Protein AF-A0A968XAN5-F1 (afdb_monomer_lite)

Secondary structure (DSSP, 8-state):
-PPPHHHHIIIIITTS-HHHHHHHHHHHHHHHHHHGGGGS---SSPPHHHHHHHHHHHHHHHHHHS-------

Sequence (73 aa):
MPTTIDEIYTQVIRALPPGERLQLATLILSNLAPQNLAVVDESSTWTEEDISDLSKFSLQYAATIYPDDEELI

pLDDT: mean 80.46, std 12.94, range [43.12, 96.5]

Radius of gyration: 27.24 Å; chains: 1; bounding box: 49×23×79 Å

Foldseek 3Di:
DPDDPVNCCVVPLVPDDPVVNVVVVVVVCVVVVVVCVVVDPPDPDDDPVNVVVVVVVVVVVVCVVCVPPPPDD

Structure (mmCIF, N/CA/C/O backbone):
data_AF-A0A968XAN5-F1
#
_entry.id   AF-A0A968XAN5-F1
#
loop_
_atom_site.group_PDB
_atom_site.id
_atom_site.type_symbol
_atom_site.label_atom_id
_atom_site.label_alt_id
_atom_site.label_comp_id
_atom_site.label_asym_id
_atom_site.label_entity_id
_atom_site.label_seq_id
_atom_site.pdbx_PDB_ins_code
_atom_site.Cartn_x
_atom_site.Cartn_y
_atom_site.Cartn_z
_atom_site.occupancy
_atom_site.B_iso_or_equiv
_atom_site.auth_seq_id
_atom_site.auth_comp_id
_atom_site.auth_asym_id
_atom_site.auth_atom_id
_atom_site.pdbx_PDB_model_num
ATOM 1 N N . MET A 1 1 ? 8.963 -8.316 29.279 1.00 56.72 1 MET A N 1
ATOM 2 C CA . MET A 1 1 ? 8.527 -9.146 28.140 1.00 56.72 1 MET A CA 1
ATOM 3 C C . MET A 1 1 ? 7.776 -8.237 27.189 1.00 56.72 1 MET A C 1
ATOM 5 O O . MET A 1 1 ? 6.929 -7.506 27.691 1.00 56.72 1 MET A O 1
ATOM 9 N N . PRO A 1 2 ? 8.112 -8.188 25.892 1.00 56.47 2 PRO A N 1
ATOM 10 C CA . PRO A 1 2 ? 7.295 -7.450 24.939 1.00 56.47 2 PRO A CA 1
ATOM 11 C C . PRO A 1 2 ? 5.922 -8.125 24.894 1.00 56.47 2 PRO A C 1
ATOM 13 O O . PRO A 1 2 ? 5.845 -9.334 24.689 1.00 56.47 2 PRO A O 1
ATOM 16 N N . THR A 1 3 ? 4.860 -7.369 25.153 1.00 63.75 3 THR A N 1
ATOM 17 C CA . THR A 1 3 ? 3.486 -7.829 24.941 1.00 63.75 3 THR A CA 1
ATOM 18 C C . THR A 1 3 ? 3.356 -8.197 23.469 1.00 63.75 3 THR A C 1
ATOM 20 O O . THR A 1 3 ? 3.663 -7.381 22.594 1.00 63.75 3 THR A O 1
ATOM 23 N N . THR A 1 4 ? 2.976 -9.436 23.177 1.00 82.38 4 THR A N 1
ATOM 24 C CA . THR A 1 4 ? 2.792 -9.876 21.793 1.00 82.38 4 THR A CA 1
ATOM 25 C C . THR A 1 4 ? 1.624 -9.112 21.171 1.00 82.38 4 THR A C 1
ATOM 27 O O . THR A 1 4 ? 0.660 -8.755 21.849 1.00 82.38 4 THR A O 1
ATOM 30 N N . ILE A 1 5 ? 1.695 -8.834 19.865 1.00 80.00 5 ILE A N 1
ATOM 31 C CA . ILE A 1 5 ? 0.636 -8.097 19.149 1.00 80.00 5 ILE A CA 1
ATOM 32 C C . ILE A 1 5 ? -0.735 -8.773 19.335 1.00 80.00 5 ILE A C 1
ATOM 34 O O . ILE A 1 5 ? -1.745 -8.083 19.475 1.00 80.00 5 ILE A O 1
ATOM 38 N N . ASP A 1 6 ? -0.761 -10.103 19.446 1.00 78.81 6 ASP A N 1
ATOM 39 C CA . ASP A 1 6 ? -1.970 -10.881 19.733 1.00 78.81 6 ASP A CA 1
ATOM 40 C C . ASP A 1 6 ? -2.583 -10.583 21.110 1.00 78.81 6 ASP A C 1
ATOM 42 O O . ASP A 1 6 ? -3.810 -10.525 21.242 1.00 78.81 6 ASP A O 1
ATOM 46 N N . GLU A 1 7 ? -1.764 -10.348 22.139 1.00 82.44 7 GLU A N 1
ATOM 47 C CA . GLU A 1 7 ? -2.252 -9.966 23.470 1.00 82.44 7 GLU A CA 1
ATOM 48 C C . GLU A 1 7 ? -2.871 -8.568 23.441 1.00 82.44 7 GLU A C 1
ATOM 50 O O . GLU A 1 7 ? -3.964 -8.368 23.974 1.00 82.44 7 GLU A O 1
ATOM 55 N N . ILE A 1 8 ? -2.233 -7.620 22.747 1.00 82.19 8 ILE A N 1
ATOM 56 C CA . ILE A 1 8 ? -2.750 -6.254 22.576 1.00 82.19 8 ILE A CA 1
ATOM 57 C C . ILE A 1 8 ? -4.069 -6.279 21.796 1.00 82.19 8 ILE A C 1
ATOM 59 O O . ILE A 1 8 ? -5.045 -5.635 22.190 1.00 82.19 8 ILE A O 1
ATOM 63 N N . TYR A 1 9 ? -4.135 -7.057 20.715 1.00 81.94 9 TYR A N 1
ATOM 64 C CA . TYR A 1 9 ? -5.358 -7.207 19.937 1.00 81.94 9 TYR A CA 1
ATOM 65 C C . TYR A 1 9 ? -6.496 -7.778 20.789 1.00 81.94 9 TYR A C 1
ATOM 67 O O . TYR A 1 9 ? -7.614 -7.262 20.775 1.00 81.94 9 TYR A O 1
ATOM 75 N N . THR A 1 10 ? -6.210 -8.821 21.567 1.00 81.88 10 THR A N 1
ATOM 76 C CA . THR A 1 10 ? -7.235 -9.549 22.319 1.00 81.88 10 THR A CA 1
ATOM 77 C C . THR A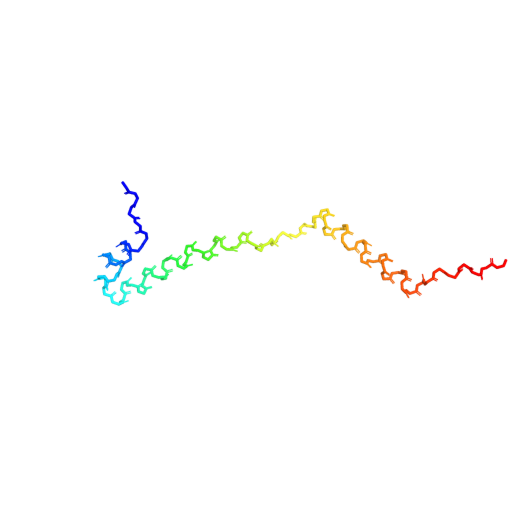 1 10 ? -7.712 -8.785 23.552 1.00 81.88 10 THR A C 1
ATOM 79 O O . THR A 1 10 ? -8.913 -8.766 23.815 1.00 81.88 10 THR A O 1
ATOM 82 N N . GLN A 1 11 ? -6.805 -8.152 24.299 1.00 82.31 11 GLN A N 1
ATOM 83 C CA . GLN A 1 11 ? -7.149 -7.458 25.544 1.00 82.31 11 GLN A CA 1
ATOM 84 C C . GLN A 1 11 ? -7.612 -6.020 25.323 1.00 82.31 11 GLN A C 1
ATOM 86 O O . GLN A 1 11 ? -8.498 -5.558 26.036 1.00 82.31 11 GLN A O 1
ATOM 91 N N . VAL A 1 12 ? -7.030 -5.316 24.350 1.00 80.19 12 VAL A N 1
ATOM 92 C CA . VAL A 1 12 ? -7.293 -3.888 24.147 1.00 80.19 12 VAL A CA 1
ATOM 93 C C . VAL A 1 12 ? -8.229 -3.691 22.966 1.00 80.19 12 VAL A C 1
ATOM 95 O O . VAL A 1 12 ? -9.319 -3.161 23.138 1.00 80.19 12 VAL A O 1
ATOM 98 N N . ILE A 1 13 ? -7.864 -4.166 21.774 1.00 81.75 13 ILE A N 1
ATOM 99 C CA . ILE A 1 13 ? -8.598 -3.821 20.544 1.00 81.75 13 ILE A CA 1
ATOM 100 C C . ILE A 1 13 ? -9.958 -4.522 20.475 1.00 81.75 13 ILE A C 1
ATOM 102 O O . ILE A 1 13 ? -10.960 -3.905 20.120 1.00 81.75 13 ILE A O 1
ATOM 106 N N . ARG A 1 14 ? -10.031 -5.807 20.832 1.00 84.50 14 ARG A N 1
ATOM 107 C CA . ARG A 1 14 ? -11.274 -6.590 20.776 1.00 84.50 14 ARG A CA 1
ATOM 108 C C . ARG A 1 14 ? -12.310 -6.137 21.809 1.00 84.50 14 ARG A C 1
ATOM 110 O O . ARG A 1 14 ? -13.504 -6.302 21.562 1.00 84.50 14 ARG A O 1
ATOM 117 N N . ALA A 1 15 ? -11.859 -5.569 22.927 1.00 86.75 15 ALA A N 1
ATOM 118 C CA . ALA A 1 15 ? -12.719 -5.035 23.979 1.00 86.75 15 ALA A CA 1
ATOM 119 C C . ALA A 1 15 ? -13.391 -3.704 23.590 1.00 86.75 15 ALA A C 1
ATOM 121 O O . ALA A 1 15 ? -14.401 -3.336 24.189 1.00 86.75 15 ALA A O 1
ATOM 122 N N . LEU A 1 16 ? -12.873 -3.001 22.574 1.00 85.88 16 LEU A N 1
ATOM 123 C CA . LEU A 1 16 ? -13.431 -1.728 22.122 1.00 85.88 16 LEU A CA 1
ATOM 124 C C . LEU A 1 16 ? -14.782 -1.908 21.399 1.00 85.88 16 LEU A C 1
ATOM 126 O O . LEU A 1 16 ? -15.008 -2.903 20.683 1.00 85.88 16 LEU A O 1
ATOM 130 N N . PRO A 1 17 ? 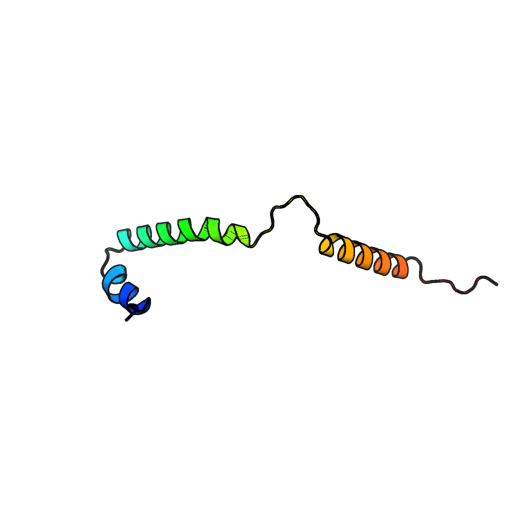-15.681 -0.913 21.492 1.00 90.62 17 PRO A N 1
ATOM 131 C CA . PRO A 1 17 ? -16.875 -0.841 20.662 1.00 90.62 17 PRO A CA 1
ATOM 132 C C . PRO A 1 17 ? -16.538 -0.951 19.164 1.00 90.62 17 PRO A C 1
ATOM 134 O O . PRO A 1 17 ? -15.464 -0.525 18.733 1.00 90.62 17 PRO A O 1
ATOM 137 N N . PRO A 1 18 ? -17.445 -1.489 18.327 1.00 85.06 18 PRO A N 1
ATOM 138 C CA . PRO A 1 18 ? -17.201 -1.633 16.890 1.00 85.06 18 PRO A CA 1
ATOM 139 C C . PRO A 1 18 ? -16.796 -0.325 16.191 1.00 85.06 18 PRO A C 1
ATOM 141 O O . PRO A 1 18 ? -15.939 -0.349 15.312 1.00 85.06 18 PRO A O 1
ATOM 144 N N . GLY A 1 19 ? -17.370 0.811 16.605 1.00 86.81 19 GLY A N 1
ATOM 145 C CA . GLY A 1 19 ? -17.034 2.12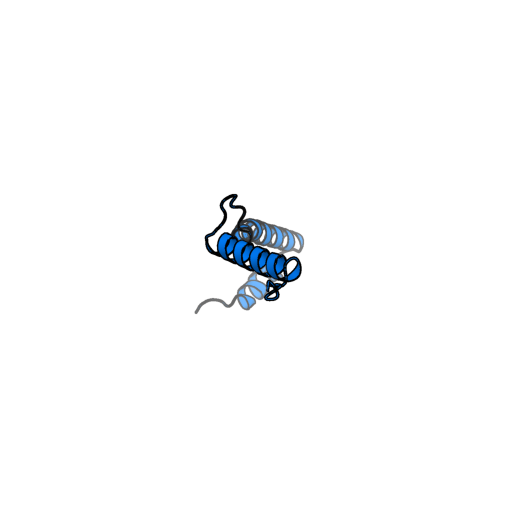9 16.056 1.00 86.81 19 GLY A CA 1
ATOM 146 C C . GLY A 1 19 ? -15.598 2.558 16.361 1.00 86.81 19 GLY A C 1
ATOM 147 O O . GLY A 1 19 ? -14.889 3.009 15.466 1.00 86.81 19 GLY A O 1
ATOM 148 N N . GLU A 1 20 ? -15.134 2.335 17.590 1.00 87.38 20 GLU A N 1
ATO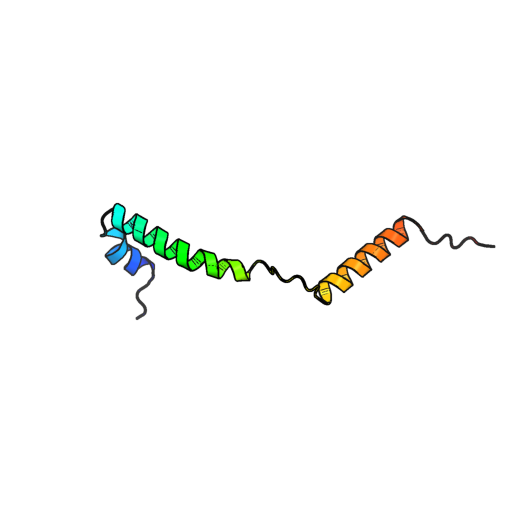M 149 C CA . GLU A 1 20 ? -13.762 2.656 18.003 1.00 87.38 20 GLU A CA 1
ATOM 150 C C . GLU A 1 20 ? -12.739 1.727 17.341 1.00 87.38 20 GLU A C 1
ATOM 152 O O . GLU A 1 20 ? -11.664 2.173 16.945 1.00 87.38 20 GLU A O 1
ATOM 157 N N . ARG A 1 21 ? -13.091 0.454 17.113 1.00 88.38 21 ARG A N 1
ATOM 158 C CA . ARG A 1 21 ? -12.264 -0.471 16.318 1.00 88.38 21 ARG A CA 1
ATOM 159 C C . ARG A 1 21 ? -12.098 -0.009 14.877 1.00 88.38 21 ARG A C 1
ATOM 161 O O . ARG A 1 21 ? -10.993 -0.062 14.347 1.00 88.38 21 ARG A O 1
ATOM 168 N N . LEU A 1 22 ? -13.182 0.446 14.252 1.00 86.69 22 LEU A N 1
ATOM 169 C CA . LEU A 1 22 ? -13.148 1.021 12.908 1.00 86.69 22 LEU A CA 1
ATOM 170 C C . LEU A 1 22 ? -12.296 2.290 12.871 1.00 86.69 22 LEU A C 1
ATOM 172 O O . LEU A 1 22 ? -11.464 2.438 11.984 1.00 86.69 22 LEU A O 1
ATOM 176 N N . GLN A 1 23 ? -12.441 3.169 13.860 1.00 88.94 23 GLN A N 1
ATOM 177 C CA . GLN A 1 23 ? -11.647 4.392 13.955 1.00 88.94 23 GLN A CA 1
ATOM 178 C C . GLN A 1 23 ? -10.152 4.099 14.152 1.00 88.94 23 GLN A C 1
ATOM 180 O O . GLN A 1 23 ? -9.312 4.732 13.513 1.00 88.94 23 GLN A O 1
ATOM 185 N N . LEU A 1 24 ? -9.817 3.102 14.977 1.00 88.81 24 LEU A N 1
ATOM 186 C CA . LEU A 1 24 ? -8.446 2.633 15.166 1.00 88.81 24 LEU A CA 1
ATOM 187 C C . LEU A 1 24 ? -7.877 2.022 13.879 1.00 88.81 24 LEU A C 1
ATOM 189 O O . LEU A 1 24 ? -6.747 2.331 13.510 1.00 88.81 24 LEU A O 1
ATOM 193 N N . ALA A 1 25 ? -8.658 1.204 13.168 1.00 87.50 25 ALA A N 1
ATOM 194 C CA . ALA A 1 25 ? -8.259 0.657 11.874 1.00 87.50 25 ALA A CA 1
ATOM 195 C C . ALA A 1 25 ? -7.983 1.776 10.859 1.00 87.50 25 ALA A C 1
ATOM 197 O O . ALA A 1 25 ? -6.958 1.745 10.183 1.00 87.50 25 ALA A O 1
ATOM 198 N N . THR A 1 26 ? -8.834 2.804 10.812 1.00 89.31 26 THR A N 1
ATOM 199 C CA . THR A 1 26 ? -8.614 3.992 9.978 1.00 89.31 26 THR A CA 1
ATOM 200 C C . THR A 1 26 ? -7.321 4.709 10.355 1.00 89.31 26 THR A C 1
ATOM 202 O O . THR A 1 26 ? -6.542 5.037 9.466 1.00 89.31 26 THR A O 1
ATOM 205 N N . LEU A 1 27 ? -7.039 4.917 11.644 1.00 90.06 27 LEU A N 1
ATOM 206 C CA . LEU A 1 27 ? -5.792 5.537 12.112 1.00 90.06 27 LEU A CA 1
ATOM 207 C C . LEU A 1 27 ? -4.548 4.735 11.710 1.00 90.06 27 LEU A C 1
ATOM 209 O O . LEU A 1 27 ? -3.584 5.315 11.212 1.00 90.06 27 LEU A O 1
ATOM 213 N N . ILE A 1 28 ? -4.581 3.411 11.885 1.00 87.88 28 ILE A N 1
ATOM 214 C CA . ILE A 1 28 ? -3.483 2.517 11.494 1.00 87.88 28 ILE A CA 1
ATOM 215 C C . ILE A 1 28 ? -3.261 2.588 9.980 1.00 87.88 28 ILE A C 1
ATOM 217 O O . ILE A 1 28 ? -2.143 2.832 9.532 1.00 87.88 28 ILE A O 1
ATOM 221 N N . LEU A 1 29 ? -4.326 2.439 9.188 1.00 85.25 29 LEU A N 1
ATOM 222 C CA . LEU A 1 29 ? -4.253 2.488 7.726 1.00 85.25 29 LEU A CA 1
ATOM 223 C C . LEU A 1 29 ? -3.776 3.853 7.217 1.00 85.25 29 LEU A C 1
ATOM 225 O O . LEU A 1 29 ? -2.958 3.909 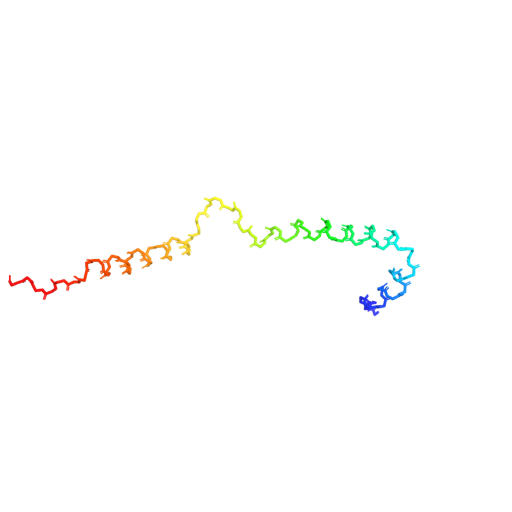6.304 1.00 85.25 29 LEU A O 1
ATOM 229 N N . SER A 1 30 ? -4.218 4.945 7.844 1.00 85.38 30 SER A N 1
ATOM 230 C CA . SER A 1 30 ? -3.796 6.309 7.493 1.00 85.38 30 SER A CA 1
ATOM 231 C C . SER A 1 30 ? -2.315 6.551 7.774 1.00 85.38 30 SER A C 1
ATOM 233 O O . SER A 1 30 ? -1.692 7.354 7.091 1.00 85.38 30 SER A O 1
ATOM 235 N N . ASN A 1 31 ? -1.747 5.876 8.775 1.00 81.94 31 ASN A N 1
ATOM 236 C CA . ASN A 1 31 ? -0.331 5.994 9.122 1.00 81.94 31 ASN A CA 1
ATOM 237 C C . ASN A 1 31 ? 0.557 5.092 8.244 1.00 81.94 31 ASN A C 1
ATOM 239 O O . ASN A 1 31 ? 1.679 5.460 7.908 1.00 81.94 31 ASN A O 1
ATOM 243 N N . LEU A 1 32 ? 0.039 3.940 7.809 1.00 80.12 32 LEU A N 1
ATOM 244 C CA . LEU A 1 32 ? 0.741 3.027 6.900 1.00 80.12 32 LEU A CA 1
ATOM 245 C C . LEU A 1 32 ? 0.719 3.491 5.438 1.00 80.12 32 LEU A C 1
ATOM 247 O O . LEU A 1 32 ? 1.673 3.234 4.707 1.00 80.12 32 LEU A O 1
ATOM 251 N N . ALA A 1 33 ? -0.342 4.173 5.001 1.00 72.75 33 ALA A N 1
ATOM 252 C CA . ALA A 1 33 ? -0.462 4.693 3.639 1.00 72.75 33 ALA A CA 1
ATOM 253 C C . ALA A 1 33 ? 0.739 5.565 3.200 1.00 72.75 33 ALA A C 1
ATOM 255 O O . ALA A 1 33 ? 1.312 5.265 2.156 1.00 72.75 33 ALA A O 1
ATOM 256 N N . PRO A 1 34 ? 1.201 6.565 3.980 1.00 68.50 34 PRO A N 1
ATOM 257 C CA . PRO A 1 34 ? 2.377 7.352 3.611 1.00 68.50 34 PRO A CA 1
ATOM 258 C C . PRO A 1 34 ? 3.697 6.577 3.726 1.00 68.50 34 PRO A C 1
ATOM 260 O O . PRO A 1 34 ? 4.661 6.932 3.059 1.00 68.50 34 PRO A O 1
ATOM 263 N N . GLN A 1 35 ? 3.763 5.509 4.528 1.00 64.00 35 GLN A N 1
ATOM 264 C CA . GLN A 1 35 ? 4.968 4.673 4.641 1.00 64.00 35 GLN A CA 1
ATOM 265 C C . GLN A 1 35 ? 5.147 3.743 3.431 1.00 64.00 35 GLN A C 1
ATOM 267 O O . GLN A 1 35 ? 6.274 3.454 3.042 1.00 64.00 35 GLN A O 1
ATOM 272 N N . ASN A 1 36 ? 4.049 3.319 2.797 1.00 59.28 36 ASN A N 1
ATOM 273 C CA . ASN A 1 36 ? 4.086 2.544 1.552 1.00 59.28 36 ASN A CA 1
ATOM 274 C C . ASN A 1 36 ? 4.432 3.380 0.308 1.00 59.28 36 ASN A C 1
ATOM 276 O O . ASN A 1 36 ? 4.752 2.798 -0.725 1.00 59.28 36 ASN A O 1
ATOM 280 N N . LEU A 1 37 ? 4.423 4.717 0.392 1.00 56.28 37 LEU A N 1
ATOM 281 C CA . LEU A 1 37 ? 4.888 5.578 -0.705 1.00 56.28 37 LEU A CA 1
ATOM 282 C C . LEU A 1 37 ? 6.396 5.438 -0.956 1.00 56.28 37 LEU A C 1
ATOM 284 O O . LEU A 1 37 ? 6.848 5.713 -2.054 1.00 56.28 37 LEU A O 1
ATOM 288 N N . ALA A 1 38 ? 7.171 4.946 0.016 1.00 58.34 38 ALA A N 1
ATOM 289 C CA . ALA A 1 38 ? 8.602 4.702 -0.166 1.00 58.34 38 ALA A CA 1
ATOM 290 C C . ALA A 1 38 ? 8.921 3.530 -1.119 1.00 58.34 38 ALA A C 1
ATOM 292 O O . ALA A 1 38 ? 10.074 3.366 -1.502 1.00 58.34 38 ALA A O 1
ATOM 293 N N . VAL A 1 39 ? 7.933 2.692 -1.471 1.00 63.91 39 VAL A N 1
ATOM 294 C CA . VAL A 1 39 ? 8.123 1.563 -2.404 1.00 63.91 39 VAL A CA 1
ATOM 295 C C . VAL A 1 39 ? 8.046 2.017 -3.862 1.00 63.91 39 VAL A C 1
ATOM 297 O O . VAL A 1 39 ? 8.640 1.384 -4.731 1.00 63.91 39 VAL A O 1
ATOM 300 N N . VAL A 1 40 ? 7.318 3.100 -4.140 1.00 68.81 40 VAL A N 1
ATOM 301 C CA . VAL A 1 40 ? 7.213 3.669 -5.483 1.00 68.81 40 VAL A CA 1
ATOM 302 C C . VAL A 1 40 ? 8.193 4.827 -5.562 1.00 68.81 40 VAL A C 1
ATOM 304 O O . VAL A 1 40 ? 7.975 5.868 -4.947 1.00 68.81 40 VAL A O 1
ATOM 307 N N . ASP A 1 41 ? 9.285 4.635 -6.298 1.00 70.19 41 ASP A N 1
ATOM 308 C CA . ASP A 1 41 ? 10.180 5.741 -6.613 1.00 70.19 41 ASP A CA 1
ATOM 309 C C . ASP A 1 41 ? 9.475 6.682 -7.601 1.00 70.19 41 ASP A C 1
ATOM 311 O O . ASP A 1 41 ? 9.328 6.380 -8.784 1.00 70.19 41 ASP A O 1
ATOM 315 N N . GLU A 1 42 ? 8.971 7.807 -7.090 1.00 74.50 42 GLU A N 1
ATOM 316 C CA . GLU A 1 42 ? 8.365 8.878 -7.892 1.00 74.50 42 GLU A CA 1
ATOM 317 C C . GLU A 1 42 ? 9.419 9.844 -8.463 1.00 74.50 42 GLU A C 1
ATOM 319 O O . GLU A 1 42 ? 9.075 10.911 -8.982 1.00 74.50 42 GLU A O 1
ATOM 324 N N . SER A 1 43 ? 10.711 9.518 -8.352 1.00 80.12 43 SER A N 1
ATOM 325 C CA . SER A 1 43 ? 11.766 10.363 -8.889 1.00 80.12 43 SER A CA 1
ATOM 326 C C . SER A 1 43 ? 11.677 10.491 -10.410 1.00 80.12 43 SER A C 1
ATOM 328 O O . SER A 1 43 ? 11.570 9.521 -11.154 1.00 80.12 43 SER A O 1
ATOM 330 N N . SER A 1 44 ? 11.819 11.723 -10.897 1.00 82.19 44 SER A N 1
ATOM 331 C CA . SER A 1 44 ? 11.971 12.006 -12.329 1.00 82.19 44 SER A CA 1
ATOM 332 C C . SER A 1 44 ? 13.397 11.753 -12.841 1.00 82.19 44 SER A C 1
ATOM 334 O O . SER A 1 44 ? 13.698 12.069 -13.994 1.00 82.19 44 SER A O 1
ATOM 336 N N . THR A 1 45 ? 14.304 11.262 -11.992 1.00 89.69 45 THR A N 1
ATOM 337 C CA . THR A 1 45 ? 15.695 10.979 -12.360 1.00 89.69 45 THR A CA 1
ATOM 338 C C . THR A 1 45 ? 15.870 9.509 -12.682 1.00 89.69 45 THR A C 1
ATOM 340 O O . THR A 1 45 ? 15.604 8.660 -11.840 1.00 89.69 45 THR A O 1
ATOM 343 N N . TRP A 1 46 ? 16.398 9.225 -13.866 1.00 89.88 46 TRP A N 1
ATOM 344 C CA . TRP A 1 46 ? 16.791 7.874 -14.241 1.00 89.88 46 TRP A CA 1
ATOM 345 C C . TRP A 1 46 ? 18.007 7.448 -13.424 1.00 89.88 46 TRP A C 1
ATOM 347 O O . TRP A 1 46 ? 18.965 8.217 -13.286 1.00 89.88 46 TRP A O 1
ATOM 357 N N . THR A 1 47 ? 17.972 6.230 -12.900 1.00 91.69 47 THR A N 1
ATOM 358 C CA . THR A 1 47 ? 19.134 5.602 -12.281 1.00 91.69 47 THR A CA 1
ATOM 359 C C . THR A 1 47 ? 20.102 5.096 -13.353 1.00 91.69 47 THR A C 1
ATOM 361 O O . THR A 1 47 ? 19.774 4.988 -14.537 1.00 91.69 47 THR A O 1
ATOM 364 N N . GLU A 1 48 ? 21.333 4.784 -12.952 1.00 94.19 48 GLU A N 1
ATOM 365 C CA . GLU A 1 48 ? 22.314 4.176 -13.858 1.00 94.19 48 GLU A CA 1
ATOM 366 C C . GLU A 1 48 ? 21.861 2.786 -14.340 1.00 94.19 48 GLU A C 1
ATOM 368 O O . GLU A 1 48 ? 22.115 2.413 -15.487 1.00 94.19 48 GLU A O 1
ATOM 373 N N . GLU A 1 49 ? 21.127 2.056 -13.494 1.00 92.69 49 GLU A N 1
ATOM 374 C CA . GLU A 1 49 ? 20.527 0.763 -13.829 1.00 92.69 49 GLU A CA 1
ATOM 375 C C . GLU A 1 49 ? 19.463 0.916 -14.925 1.00 92.69 49 GLU A C 1
ATOM 377 O O . GLU A 1 49 ? 19.544 0.225 -15.941 1.00 92.69 49 GLU A O 1
ATOM 382 N N . ASP A 1 50 ? 18.573 1.911 -14.811 1.00 92.50 50 ASP A N 1
ATOM 383 C CA . ASP A 1 50 ? 17.557 2.204 -15.836 1.00 92.50 50 ASP A CA 1
ATOM 384 C C . ASP A 1 50 ? 18.189 2.491 -17.208 1.00 92.50 50 ASP A C 1
ATOM 386 O O . ASP A 1 50 ? 17.719 2.024 -18.250 1.00 92.50 50 ASP A O 1
ATOM 390 N N . ILE A 1 51 ? 19.281 3.264 -17.222 1.00 94.69 51 ILE A N 1
ATOM 391 C CA . ILE A 1 51 ? 20.001 3.616 -18.452 1.00 94.69 51 ILE A CA 1
ATOM 392 C C . ILE A 1 51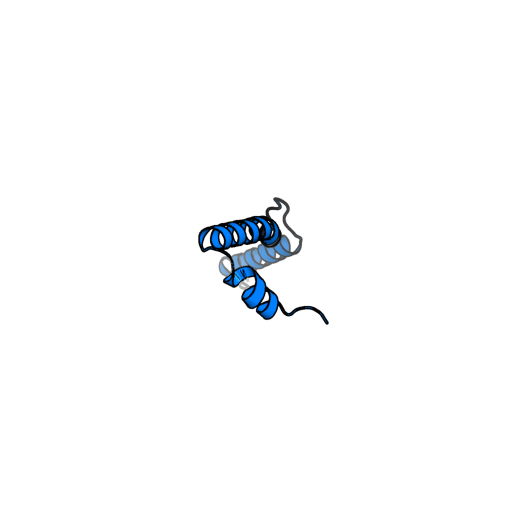 ? 20.678 2.379 -19.053 1.00 94.69 51 ILE A C 1
ATOM 394 O O . ILE A 1 51 ? 20.629 2.177 -20.273 1.00 94.69 51 ILE A O 1
ATOM 398 N N . SER A 1 52 ? 21.312 1.553 -18.218 1.00 96.50 52 SER A N 1
ATOM 399 C CA . SER A 1 52 ? 21.961 0.307 -18.633 1.00 96.50 52 SER A CA 1
ATOM 400 C C . SER A 1 52 ? 20.954 -0.662 -19.255 1.00 96.50 52 SER A C 1
ATOM 402 O O . SER A 1 52 ? 21.182 -1.179 -20.355 1.00 96.50 52 SER A O 1
ATOM 404 N N . ASP A 1 53 ? 19.811 -0.856 -18.604 1.00 96.00 53 ASP A N 1
ATOM 405 C CA . ASP A 1 53 ? 18.759 -1.755 -19.071 1.00 96.00 53 ASP A CA 1
ATOM 406 C C . ASP A 1 53 ? 18.137 -1.272 -20.379 1.00 96.00 53 ASP A C 1
ATOM 408 O O . ASP A 1 53 ? 18.013 -2.053 -21.331 1.00 96.00 53 ASP A O 1
ATOM 412 N N . LEU A 1 54 ? 17.835 0.027 -20.486 1.00 95.75 54 LEU A N 1
ATOM 413 C CA . LEU A 1 54 ? 17.334 0.612 -21.728 1.00 95.75 54 LEU A CA 1
ATOM 414 C C . LEU A 1 54 ? 18.341 0.450 -22.873 1.00 95.75 54 LEU A C 1
ATOM 416 O O . LEU A 1 54 ? 17.958 0.108 -23.997 1.00 95.75 54 LEU A O 1
ATOM 420 N N . SER A 1 55 ? 19.628 0.672 -22.601 1.00 95.31 55 SER A N 1
ATOM 421 C CA . SER A 1 55 ? 20.695 0.534 -23.597 1.00 95.31 55 SER A CA 1
ATOM 422 C C . SER A 1 55 ? 20.812 -0.910 -24.081 1.00 95.31 55 SER A C 1
ATOM 424 O O . SER A 1 55 ? 20.864 -1.164 -25.285 1.00 95.31 55 SER A O 1
ATOM 426 N N . LYS A 1 56 ? 20.786 -1.874 -23.154 1.00 96.19 56 LYS A N 1
ATOM 427 C CA . LYS A 1 56 ? 20.848 -3.306 -23.462 1.00 96.19 56 LYS A CA 1
ATOM 428 C C . LYS A 1 56 ? 19.648 -3.759 -24.285 1.00 96.19 56 LYS A C 1
ATOM 430 O O . LYS A 1 56 ? 19.832 -4.447 -25.288 1.00 96.19 56 LYS A O 1
ATOM 435 N N . PHE A 1 57 ? 18.442 -3.350 -23.897 1.00 94.81 57 PHE A N 1
ATOM 436 C CA . PHE A 1 57 ? 17.229 -3.653 -24.650 1.00 94.81 57 PHE A CA 1
ATOM 437 C C . PHE A 1 57 ? 17.289 -3.061 -26.063 1.00 94.81 57 PHE A C 1
ATOM 439 O O . PHE A 1 57 ? 17.010 -3.752 -27.041 1.00 94.81 57 PHE A O 1
ATOM 446 N N . SER A 1 58 ? 17.722 -1.804 -26.184 1.00 94.38 58 SER A N 1
ATOM 447 C CA . SER A 1 58 ? 17.850 -1.121 -27.475 1.00 94.38 58 SER A CA 1
ATOM 448 C C . SER A 1 58 ? 18.854 -1.816 -28.396 1.00 94.38 58 SER A C 1
ATOM 450 O O . SER A 1 58 ? 18.568 -1.998 -29.576 1.00 94.38 58 SER A O 1
ATOM 452 N N . LEU A 1 59 ? 20.001 -2.255 -27.866 1.00 92.81 59 LEU A N 1
ATOM 453 C CA . LEU A 1 59 ? 21.007 -3.011 -28.620 1.00 92.81 59 LEU A CA 1
ATOM 454 C C . LEU A 1 59 ? 20.492 -4.384 -29.058 1.00 92.81 59 LEU A C 1
ATOM 456 O O . LEU A 1 59 ? 20.690 -4.775 -30.205 1.00 92.81 59 LEU A O 1
ATOM 460 N N . GLN A 1 60 ? 19.800 -5.103 -28.171 1.00 92.06 60 GLN A N 1
ATOM 461 C CA . GLN A 1 60 ? 19.174 -6.382 -28.514 1.00 92.06 60 GLN A CA 1
ATOM 462 C C . GLN A 1 60 ? 18.149 -6.208 -29.633 1.00 92.06 60 GLN A C 1
ATOM 464 O O . GLN A 1 60 ? 18.154 -6.963 -30.599 1.00 92.06 60 GLN A O 1
ATOM 469 N N . TYR A 1 61 ? 17.306 -5.182 -29.539 1.00 90.38 61 TYR A N 1
ATOM 470 C CA . TYR A 1 61 ? 16.329 -4.867 -30.571 1.00 90.38 61 TYR A CA 1
ATOM 471 C C . TYR A 1 61 ? 16.994 -4.457 -31.891 1.00 90.38 61 TYR A C 1
ATOM 473 O O . TYR A 1 61 ? 16.596 -4.935 -32.954 1.00 90.38 61 TYR A O 1
ATOM 481 N N . ALA A 1 62 ? 18.054 -3.649 -31.843 1.00 89.31 62 ALA A N 1
ATOM 482 C CA . ALA A 1 62 ? 18.832 -3.300 -33.027 1.00 89.31 62 ALA A CA 1
ATOM 483 C C . ALA A 1 62 ? 19.387 -4.553 -33.723 1.00 89.31 62 ALA A C 1
ATOM 485 O O . ALA A 1 62 ? 19.200 -4.692 -34.928 1.00 89.31 62 ALA A O 1
ATOM 486 N N . ALA A 1 63 ? 19.944 -5.502 -32.965 1.00 88.25 63 ALA A N 1
ATOM 487 C CA . ALA A 1 63 ? 20.457 -6.769 -33.491 1.00 88.25 63 ALA A CA 1
ATOM 488 C C . ALA A 1 63 ? 19.367 -7.668 -34.112 1.00 88.25 63 ALA A C 1
ATOM 490 O O . ALA A 1 63 ? 19.661 -8.505 -34.959 1.00 88.25 63 ALA A O 1
ATOM 491 N N . THR A 1 64 ? 18.096 -7.507 -33.721 1.00 86.69 64 THR A N 1
ATOM 492 C CA . THR A 1 64 ? 16.978 -8.213 -34.379 1.00 86.69 64 THR A CA 1
ATOM 493 C C . THR A 1 64 ? 16.539 -7.581 -35.699 1.00 86.69 64 THR A C 1
ATOM 495 O O . THR A 1 64 ? 15.993 -8.283 -36.546 1.00 86.69 64 THR A O 1
ATOM 498 N N . ILE A 1 65 ? 16.740 -6.271 -35.876 1.00 85.69 65 ILE A N 1
ATOM 499 C CA . ILE A 1 65 ? 16.335 -5.541 -37.091 1.00 85.69 65 ILE A CA 1
ATOM 500 C C . ILE A 1 65 ? 17.467 -5.506 -38.114 1.00 85.69 65 ILE A C 1
ATOM 502 O O . ILE A 1 65 ? 17.218 -5.589 -39.313 1.00 85.69 65 ILE A O 1
ATOM 506 N N . TYR A 1 66 ? 18.695 -5.381 -37.626 1.00 74.88 66 TYR A N 1
ATOM 507 C CA . TYR A 1 66 ? 19.925 -5.515 -38.383 1.00 74.88 66 TYR A CA 1
ATOM 508 C C . TYR A 1 66 ? 20.656 -6.742 -37.843 1.00 74.88 66 TYR A C 1
ATOM 510 O O . TYR A 1 66 ? 21.573 -6.590 -37.033 1.00 74.88 66 TYR A O 1
ATOM 518 N N . PRO A 1 67 ? 20.226 -7.962 -38.219 1.00 69.56 67 PRO A N 1
ATOM 519 C CA . PRO A 1 67 ? 21.111 -9.103 -38.079 1.00 69.56 67 PRO A CA 1
ATOM 520 C C . PRO A 1 67 ? 22.375 -8.768 -38.873 1.00 69.56 67 PRO A C 1
ATOM 522 O O . PRO A 1 67 ? 22.267 -8.244 -39.982 1.00 69.56 67 PRO A O 1
ATOM 525 N N . ASP A 1 68 ? 23.549 -8.982 -38.285 1.00 64.62 68 ASP A N 1
ATOM 526 C CA . ASP A 1 68 ? 24.814 -8.767 -38.980 1.00 64.62 68 ASP A CA 1
ATOM 527 C C . ASP A 1 68 ? 24.803 -9.592 -40.276 1.00 64.62 68 ASP A C 1
ATOM 529 O O . ASP A 1 68 ? 25.014 -10.805 -40.258 1.00 64.62 68 ASP A O 1
ATOM 533 N N . ASP A 1 69 ? 24.538 -8.941 -41.410 1.00 61.34 69 ASP A N 1
ATOM 534 C CA . ASP A 1 69 ? 24.882 -9.466 -42.724 1.00 61.34 69 ASP A CA 1
ATOM 535 C C . ASP A 1 69 ? 26.415 -9.385 -42.825 1.00 61.34 69 ASP A C 1
ATOM 537 O O . ASP A 1 69 ? 26.984 -8.513 -43.485 1.00 61.34 69 ASP A O 1
ATOM 541 N N . GLU A 1 70 ? 27.107 -10.312 -42.156 1.00 58.53 70 GLU A N 1
ATOM 542 C CA . GLU A 1 70 ? 28.472 -10.723 -42.504 1.00 58.53 70 GLU A CA 1
ATOM 543 C C . GLU A 1 70 ? 28.460 -11.472 -43.857 1.00 58.53 70 GLU A C 1
ATOM 545 O O . GLU A 1 70 ? 28.936 -12.593 -43.981 1.00 58.53 70 GLU A O 1
ATOM 550 N N . GLU A 1 71 ? 27.912 -10.855 -44.905 1.00 55.72 71 GLU A N 1
ATOM 551 C CA . GLU A 1 71 ? 28.142 -11.217 -46.309 1.00 55.72 71 GLU A CA 1
ATOM 552 C C . GLU A 1 71 ? 28.225 -9.930 -47.145 1.00 55.72 71 GLU A C 1
ATOM 554 O O . GLU A 1 71 ? 27.404 -9.643 -48.014 1.00 55.72 71 GLU A O 1
ATOM 559 N N . LEU A 1 72 ? 29.262 -9.127 -46.899 1.00 49.72 72 LEU A N 1
ATOM 560 C CA . LEU A 1 72 ? 29.775 -8.215 -47.919 1.00 49.72 72 LEU A CA 1
ATOM 561 C C . LEU A 1 72 ? 31.144 -8.724 -48.377 1.00 49.72 72 LEU A C 1
ATOM 563 O O . LEU A 1 72 ? 32.141 -8.608 -47.667 1.00 49.72 72 LEU A O 1
ATOM 567 N N . ILE A 1 73 ? 31.097 -9.347 -49.559 1.00 43.12 73 ILE A N 1
ATOM 568 C CA . ILE A 1 73 ? 32.195 -9.789 -50.435 1.00 43.12 73 ILE A CA 1
ATOM 569 C C . ILE A 1 73 ? 33.271 -8.709 -50.585 1.00 43.12 73 ILE A C 1
ATOM 571 O O . ILE A 1 73 ? 32.894 -7.535 -50.813 1.00 43.12 73 ILE A O 1
#